Protein AF-A0A6N3BY67-F1 (afdb_monomer_lite)

Radius of gyration: 17.02 Å; chains: 1; bounding box: 38×21×60 Å

Organism: NCBI:txid103892

pLDDT: mean 83.74, std 11.53, range [38.75, 94.94]

Secondary structure (DSSP, 8-state):
-EEEEEEE-SS-EEEEEEEE-TTS-EEEEEEEE-SPPPHHHHHHHHHHHHHHHHH-GGGGGGGGGEEEEEEEEEEETTEEEEEEEEEEEE-TTS-EEEEE---B--SS-HHHHHHHHHHHHHHHHHHHHHHHHHHHHTT--

Foldseek 3Di:
DAWFKWFDDQQKIKTWGWDQDPVRDIDIDIDIDRHGDDPQLVVLVVVVLVLCCVVPVVCVVQSVQKDWGMKGFDDDPRHTDWMKTKIWGADPVRDIDIDIDDIDDSPPCVVSVVSNRVSSVVVVVVVVVVVVVVVVVVVPD

Structure (mmCIF, N/CA/C/O backbone):
data_AF-A0A6N3BY67-F1
#
_entry.id   AF-A0A6N3BY67-F1
#
loop_
_atom_site.group_PDB
_atom_site.id
_atom_site.type_symbol
_atom_site.label_atom_id
_atom_site.label_alt_id
_atom_site.label_comp_id
_atom_site.label_asym_id
_atom_site.label_entity_id
_atom_site.label_seq_id
_atom_site.pdbx_PDB_ins_code
_atom_site.Cartn_x
_atom_site.Cartn_y
_atom_site.Cartn_z
_atom_site.occupancy
_atom_site.B_iso_or_equiv
_atom_site.auth_seq_id
_atom_site.auth_comp_id
_atom_site.auth_asym_id
_atom_site.auth_atom_id
_atom_site.pdbx_PDB_model_num
ATOM 1 N N . MET A 1 1 ? -10.696 -0.327 14.146 1.00 85.31 1 MET A N 1
ATOM 2 C CA . MET A 1 1 ? -9.513 0.419 13.656 1.00 85.31 1 MET A CA 1
ATOM 3 C C . MET A 1 1 ? -9.532 0.365 12.144 1.00 85.31 1 MET A C 1
ATOM 5 O O . MET A 1 1 ? -9.711 -0.722 11.613 1.00 85.31 1 MET A O 1
ATOM 9 N N . LEU A 1 2 ? -9.390 1.508 11.477 1.00 90.06 2 LEU A N 1
ATOM 10 C CA . LEU A 1 2 ? -9.397 1.600 10.014 1.00 90.06 2 LEU A CA 1
ATOM 11 C C . LEU A 1 2 ? -8.044 2.116 9.532 1.00 90.06 2 LEU A C 1
ATOM 13 O O . LEU A 1 2 ? -7.657 3.227 9.891 1.00 90.06 2 LEU A O 1
ATOM 17 N N . ILE A 1 3 ? -7.330 1.343 8.717 1.00 92.56 3 ILE A N 1
ATOM 18 C CA . ILE A 1 3 ? -6.046 1.765 8.147 1.00 92.56 3 ILE A CA 1
ATOM 19 C C . ILE A 1 3 ? -6.310 2.758 7.015 1.00 92.56 3 ILE A C 1
ATOM 21 O O . ILE A 1 3 ? -6.895 2.416 6.003 1.00 92.56 3 ILE A O 1
ATOM 25 N N . LYS A 1 4 ? -5.883 4.010 7.158 1.00 93.25 4 LYS A N 1
ATOM 26 C CA . LYS A 1 4 ? -6.110 5.060 6.152 1.00 93.25 4 LYS A CA 1
ATOM 27 C C . LYS A 1 4 ? -5.015 5.103 5.097 1.00 93.25 4 LYS A C 1
ATOM 29 O O . LYS A 1 4 ? -5.295 5.372 3.932 1.00 93.25 4 LYS A O 1
ATOM 34 N N . SER A 1 5 ? -3.773 4.841 5.485 1.00 94.25 5 SER A N 1
ATOM 35 C CA . SER A 1 5 ? -2.677 4.705 4.533 1.00 94.25 5 SER A CA 1
ATOM 36 C C . SER A 1 5 ? -1.572 3.821 5.083 1.00 94.25 5 SER A C 1
ATOM 38 O O . SER A 1 5 ? -1.388 3.696 6.296 1.00 94.25 5 SER A O 1
ATOM 40 N N . LEU A 1 6 ? -0.836 3.211 4.166 1.00 94.12 6 LEU A N 1
ATOM 41 C CA . LEU A 1 6 ? 0.352 2.426 4.446 1.00 94.12 6 LEU A CA 1
ATOM 42 C C . LEU A 1 6 ? 1.435 2.856 3.463 1.00 94.12 6 LEU A C 1
ATOM 44 O O . LEU A 1 6 ? 1.211 2.896 2.255 1.00 94.12 6 LEU A O 1
ATOM 48 N N . GLN A 1 7 ? 2.606 3.180 3.989 1.00 93.69 7 GLN A N 1
ATOM 49 C CA . GLN A 1 7 ? 3.792 3.503 3.218 1.00 93.69 7 GLN A CA 1
ATOM 50 C C . GLN A 1 7 ? 4.940 2.593 3.649 1.00 93.69 7 GLN A C 1
ATOM 52 O O . GLN A 1 7 ? 5.219 2.445 4.840 1.00 93.69 7 GLN A O 1
ATOM 57 N N . LEU A 1 8 ? 5.598 2.003 2.659 1.00 90.12 8 LEU A N 1
ATOM 58 C CA . LEU A 1 8 ? 6.709 1.080 2.798 1.00 90.12 8 LEU A CA 1
ATOM 59 C C . LEU A 1 8 ? 7.890 1.574 1.981 1.00 90.12 8 LEU A C 1
ATOM 61 O O . LEU A 1 8 ? 7.783 1.900 0.803 1.00 90.12 8 LEU A O 1
ATOM 65 N N . THR A 1 9 ? 9.039 1.599 2.630 1.00 85.31 9 THR A N 1
ATOM 66 C CA . THR A 1 9 ? 10.340 1.804 1.993 1.00 85.31 9 THR A CA 1
ATOM 67 C C . THR A 1 9 ? 11.223 0.603 2.318 1.00 85.31 9 THR A C 1
ATOM 69 O O . THR A 1 9 ? 10.792 -0.292 3.049 1.00 85.31 9 THR A O 1
ATOM 72 N N . ALA A 1 10 ? 12.454 0.576 1.806 1.00 80.50 10 ALA A N 1
ATOM 73 C CA . ALA A 1 10 ? 13.402 -0.491 2.124 1.00 80.50 10 ALA A CA 1
ATOM 74 C C . ALA A 1 10 ? 13.570 -0.697 3.645 1.00 80.50 10 ALA A C 1
ATOM 76 O O . ALA A 1 10 ? 13.578 -1.842 4.110 1.00 80.50 10 ALA A O 1
ATOM 77 N N . ASP A 1 11 ? 13.576 0.408 4.402 1.00 85.62 11 ASP A N 1
ATOM 78 C CA . ASP A 1 11 ? 14.043 0.440 5.794 1.00 85.62 11 ASP A CA 1
ATOM 79 C C . ASP A 1 11 ? 13.013 1.011 6.774 1.00 85.62 11 ASP A C 1
ATOM 81 O O . ASP A 1 11 ? 13.295 1.180 7.956 1.00 85.62 11 ASP A O 1
ATOM 85 N N . SER A 1 12 ? 11.821 1.379 6.302 1.00 87.12 12 SER A N 1
ATOM 86 C CA . SER A 1 12 ? 10.809 1.963 7.181 1.00 87.12 12 SER A CA 1
ATOM 87 C C . SER A 1 12 ? 9.384 1.667 6.757 1.00 87.12 12 SER A C 1
ATOM 89 O O . SER A 1 12 ? 9.073 1.481 5.574 1.00 87.12 12 SER A O 1
ATOM 91 N N . VAL A 1 13 ? 8.524 1.677 7.771 1.00 90.50 13 VAL A N 1
ATOM 92 C CA . VAL A 1 13 ? 7.076 1.517 7.686 1.00 90.50 13 VAL A CA 1
ATOM 93 C C . VAL A 1 13 ? 6.417 2.759 8.264 1.00 90.50 13 VAL A C 1
ATOM 95 O O . VAL A 1 13 ? 6.761 3.202 9.360 1.00 90.50 13 VAL A O 1
ATOM 98 N N . SER A 1 14 ? 5.416 3.287 7.571 1.00 92.81 14 SER A N 1
ATOM 99 C CA . SER A 1 14 ? 4.512 4.300 8.111 1.00 92.81 14 SER A CA 1
ATOM 100 C C . SER A 1 14 ? 3.072 3.868 7.873 1.00 92.81 14 SER A C 1
ATOM 102 O O . SER A 1 14 ? 2.656 3.724 6.728 1.00 92.81 14 SER A O 1
ATOM 104 N N . ILE A 1 15 ? 2.305 3.680 8.945 1.00 93.06 15 ILE A N 1
ATOM 105 C CA . ILE A 1 15 ? 0.893 3.282 8.890 1.00 93.06 15 ILE A CA 1
ATOM 106 C C . ILE A 1 15 ? 0.055 4.368 9.553 1.00 93.06 15 ILE A C 1
ATOM 108 O O . ILE A 1 15 ? 0.188 4.602 10.756 1.00 93.06 15 ILE A O 1
ATOM 112 N N . SER A 1 16 ? -0.820 5.017 8.792 1.00 93.81 16 SER A N 1
ATOM 113 C CA . SER A 1 16 ? -1.822 5.934 9.339 1.00 93.81 16 SER A CA 1
ATOM 114 C C . SER A 1 16 ? -3.144 5.204 9.510 1.00 93.81 16 SER A C 1
ATOM 116 O O . SER A 1 16 ? -3.593 4.506 8.601 1.00 93.81 16 SER A O 1
ATOM 118 N N . TYR A 1 17 ? -3.790 5.372 10.658 1.00 92.31 17 TYR A N 1
ATOM 119 C CA . TYR A 1 17 ? -5.027 4.677 10.990 1.00 92.31 17 TYR A CA 1
ATOM 120 C C . TYR A 1 17 ? -5.955 5.539 11.844 1.00 92.31 17 TYR A C 1
ATOM 122 O O . TYR A 1 17 ? -5.515 6.423 12.575 1.00 92.31 17 TYR A O 1
ATOM 130 N N . ALA A 1 18 ? -7.251 5.260 11.745 1.00 90.38 18 ALA A N 1
ATOM 131 C CA . ALA A 1 18 ? -8.276 5.807 12.614 1.00 90.38 18 ALA A CA 1
ATOM 132 C C . ALA A 1 18 ? -8.638 4.787 13.701 1.00 90.38 18 ALA A C 1
ATOM 134 O O . ALA A 1 18 ? -8.850 3.598 13.415 1.00 90.38 18 ALA A O 1
ATOM 135 N N . TYR A 1 19 ? -8.709 5.248 14.943 1.00 85.38 19 TYR A N 1
ATOM 136 C CA . TYR A 1 19 ? -9.057 4.445 16.108 1.00 85.38 19 TYR A CA 1
ATOM 137 C C . TYR A 1 19 ? -10.182 5.130 16.878 1.00 85.38 19 TYR A C 1
ATOM 139 O O . TYR A 1 19 ? -10.052 6.285 17.262 1.00 85.38 19 TYR A O 1
ATOM 147 N N . GLU A 1 20 ? -11.280 4.410 17.086 1.00 83.06 20 GLU A N 1
ATOM 148 C CA . GLU A 1 20 ? -12.383 4.881 17.915 1.00 83.06 20 GLU A CA 1
ATOM 149 C C . GLU A 1 20 ? -12.108 4.524 19.376 1.00 83.06 20 GLU A C 1
ATOM 151 O O . GLU A 1 20 ? -11.803 3.375 19.713 1.00 83.06 20 GLU A O 1
ATOM 156 N N . GLN A 1 21 ? -12.165 5.534 20.231 1.00 76.81 21 GLN A N 1
ATOM 157 C CA . GLN A 1 21 ? -12.045 5.407 21.671 1.00 76.81 21 GLN A CA 1
ATOM 158 C C . GLN A 1 21 ? -13.380 4.969 22.293 1.00 76.81 21 GLN A C 1
ATOM 160 O O . GLN A 1 21 ? -14.452 5.127 21.715 1.00 76.81 21 GLN A O 1
ATOM 165 N N . SER A 1 22 ? -13.332 4.473 23.531 1.00 78.88 22 SER A N 1
ATOM 166 C CA . SER A 1 22 ? -14.515 4.025 24.286 1.00 78.88 22 SER A CA 1
ATOM 167 C C . SER A 1 22 ? -15.550 5.122 24.572 1.00 78.88 22 SER A C 1
ATOM 169 O O . SER A 1 22 ? -16.671 4.820 24.967 1.00 78.88 22 SER A O 1
ATOM 171 N N . ASN A 1 23 ? -15.183 6.388 24.384 1.00 81.31 23 ASN A N 1
ATOM 172 C CA . ASN A 1 23 ? -16.033 7.568 24.542 1.00 81.31 23 ASN A CA 1
ATOM 173 C C . ASN A 1 23 ? -16.674 8.037 23.213 1.00 81.31 23 ASN A C 1
ATOM 175 O O . ASN A 1 23 ? -17.297 9.096 23.198 1.00 81.31 23 ASN A O 1
ATOM 179 N N . GLY A 1 24 ? -16.500 7.294 22.112 1.00 76.31 24 GLY A N 1
ATOM 180 C CA . GLY A 1 24 ? -17.033 7.632 20.785 1.00 76.31 24 GLY A CA 1
ATOM 181 C C . GLY A 1 24 ? -16.212 8.661 19.997 1.00 76.31 24 GLY A C 1
ATOM 182 O O . GLY A 1 24 ? -16.606 9.043 18.897 1.00 76.31 24 GLY A O 1
ATOM 183 N N . PHE A 1 25 ? -15.069 9.125 20.518 1.00 83.06 25 PHE A N 1
ATOM 184 C CA . PHE A 1 25 ? -14.150 9.974 19.755 1.00 83.06 25 PHE A CA 1
ATOM 185 C C . PHE A 1 25 ? -13.278 9.137 18.816 1.00 83.06 25 PHE A C 1
ATOM 187 O O . PHE A 1 25 ? -12.790 8.069 19.184 1.00 83.06 25 PHE A O 1
ATOM 194 N N . VAL A 1 26 ? -13.041 9.647 17.606 1.00 83.62 26 VAL A N 1
ATOM 195 C CA . VAL A 1 26 ? -12.177 9.000 16.611 1.00 83.62 26 VAL A CA 1
ATOM 196 C C . VAL A 1 26 ? -10.858 9.754 16.502 1.00 83.62 26 VAL A C 1
ATOM 198 O O . VAL A 1 26 ? -10.813 10.868 15.980 1.00 83.62 26 VAL A O 1
ATOM 201 N N . ASP A 1 27 ? -9.774 9.114 16.928 1.00 86.00 27 ASP A N 1
ATOM 202 C CA . ASP A 1 27 ? -8.420 9.627 16.749 1.00 86.00 27 ASP A CA 1
ATOM 203 C C . ASP A 1 27 ? -7.853 9.209 15.397 1.00 86.00 27 ASP A C 1
ATOM 205 O O . ASP A 1 27 ? -8.025 8.070 14.951 1.00 86.00 27 ASP A O 1
ATOM 209 N N . GLN A 1 28 ? -7.095 10.111 14.775 1.00 89.56 28 GLN A N 1
ATOM 210 C CA . GLN A 1 28 ? -6.232 9.787 13.643 1.00 89.56 28 GLN A CA 1
ATOM 211 C C . GLN A 1 28 ? -4.784 9.724 14.112 1.00 89.56 28 GLN A C 1
ATOM 213 O O . GLN A 1 28 ? -4.207 10.720 14.544 1.00 89.56 28 GLN A O 1
ATOM 218 N N . LEU A 1 29 ? -4.189 8.542 14.008 1.00 88.69 29 LEU A N 1
ATOM 219 C CA . LEU A 1 29 ? -2.842 8.260 14.481 1.00 88.69 29 LEU A CA 1
ATOM 220 C C . LEU A 1 29 ? -1.960 7.822 13.316 1.00 88.69 29 LEU A C 1
ATOM 222 O O . LEU A 1 29 ? -2.431 7.297 12.307 1.00 88.69 29 LEU A O 1
ATOM 226 N N . THR A 1 30 ? -0.655 8.032 13.456 1.00 90.06 30 THR A N 1
ATOM 227 C CA . THR A 1 30 ? 0.340 7.514 12.514 1.00 90.06 30 THR A CA 1
ATOM 228 C C . THR A 1 30 ? 1.443 6.814 13.285 1.00 90.06 30 THR A C 1
ATOM 230 O O . THR A 1 30 ? 2.126 7.432 14.097 1.00 90.06 30 THR A O 1
ATOM 233 N N . LEU A 1 31 ? 1.625 5.526 13.011 1.00 88.00 31 LEU A N 1
ATOM 234 C CA . LEU A 1 31 ? 2.736 4.739 13.518 1.00 88.00 31 LEU A CA 1
ATOM 235 C C . LEU A 1 31 ? 3.862 4.769 12.490 1.00 88.00 31 LEU A C 1
ATOM 237 O O . LEU A 1 31 ? 3.665 4.359 11.348 1.00 88.00 31 LEU A O 1
ATOM 241 N N . LYS A 1 32 ? 5.039 5.242 12.900 1.00 87.94 32 LYS A N 1
ATOM 242 C CA . LYS A 1 32 ? 6.259 5.204 12.091 1.00 87.94 32 LYS A CA 1
ATOM 243 C C . LYS A 1 32 ? 7.263 4.282 12.758 1.00 87.94 32 LYS A C 1
ATOM 245 O O . LYS A 1 32 ? 7.537 4.437 13.943 1.00 87.94 32 LYS A O 1
ATOM 250 N N . SER A 1 33 ? 7.817 3.360 11.990 1.00 84.12 33 SER A N 1
ATOM 251 C CA . SER A 1 33 ? 8.887 2.473 12.426 1.00 84.12 33 SER A CA 1
ATOM 252 C C . SER A 1 33 ? 10.067 2.585 11.472 1.00 84.12 33 SER A C 1
ATOM 254 O O . SER A 1 33 ? 9.877 2.585 10.255 1.00 84.12 33 SER A O 1
ATOM 256 N N . LYS A 1 34 ? 11.276 2.679 12.035 1.00 80.81 34 LYS A N 1
ATOM 257 C CA . LYS A 1 34 ? 12.547 2.546 11.302 1.00 80.81 34 LYS A CA 1
ATOM 258 C C . LYS A 1 34 ? 13.049 1.097 11.278 1.00 80.81 34 LYS A C 1
ATOM 260 O O . LYS A 1 34 ? 14.165 0.845 10.840 1.00 80.81 34 LYS A O 1
ATOM 265 N N . ASP A 1 35 ? 12.249 0.166 11.792 1.00 77.56 35 ASP A N 1
ATOM 266 C CA . ASP A 1 35 ? 12.542 -1.254 11.680 1.00 77.56 35 ASP A CA 1
ATOM 267 C C . ASP A 1 35 ? 12.189 -1.744 10.278 1.00 77.56 35 ASP A C 1
ATOM 269 O O . ASP A 1 35 ? 11.228 -1.274 9.654 1.00 77.56 35 ASP A O 1
ATOM 273 N N . LEU A 1 36 ? 12.918 -2.764 9.828 1.00 76.31 36 LEU A N 1
ATOM 274 C CA . LEU A 1 36 ? 12.588 -3.481 8.606 1.00 76.31 36 LEU A CA 1
ATOM 275 C C . LEU A 1 36 ? 11.134 -3.995 8.689 1.00 76.31 36 LEU A C 1
ATOM 277 O O . LEU A 1 36 ? 10.779 -4.668 9.662 1.00 76.31 36 LEU A O 1
ATOM 281 N N . PRO A 1 37 ? 10.284 -3.713 7.682 1.00 77.25 37 PRO A N 1
ATOM 282 C CA . PRO A 1 37 ? 8.950 -4.299 7.616 1.00 77.25 37 PRO A CA 1
ATOM 283 C C . PRO A 1 37 ? 9.012 -5.824 7.649 1.00 77.25 37 PRO A C 1
ATOM 285 O O . PRO A 1 37 ? 9.902 -6.405 7.018 1.00 77.25 37 PRO A O 1
ATOM 288 N N . SER A 1 38 ? 8.053 -6.450 8.341 1.00 81.88 38 SER A N 1
ATOM 289 C CA . SER A 1 38 ? 7.945 -7.910 8.405 1.00 81.88 38 SER A CA 1
ATOM 290 C C . SER A 1 38 ? 7.776 -8.506 7.007 1.00 81.88 38 SER A C 1
ATOM 292 O O . SER A 1 38 ? 7.263 -7.847 6.096 1.00 81.88 38 SER A O 1
ATOM 294 N N . ALA A 1 39 ? 8.225 -9.749 6.824 1.00 84.81 39 ALA A N 1
ATOM 295 C CA . ALA A 1 39 ? 8.142 -10.422 5.532 1.00 84.81 39 ALA A CA 1
ATOM 296 C C . ALA A 1 39 ? 6.684 -10.529 5.057 1.00 84.81 39 ALA A C 1
ATOM 298 O O . ALA A 1 39 ? 6.399 -10.302 3.885 1.00 84.81 39 ALA A O 1
ATOM 299 N N . GLU A 1 40 ? 5.755 -10.770 5.979 1.00 86.00 40 GLU A N 1
ATOM 300 C CA . GLU A 1 40 ? 4.316 -10.847 5.732 1.00 86.00 40 GLU A CA 1
ATOM 301 C C . GLU A 1 40 ? 3.773 -9.519 5.196 1.00 86.00 40 GLU A C 1
ATOM 303 O O . GLU A 1 40 ? 3.111 -9.499 4.158 1.00 86.00 40 GLU A O 1
ATOM 308 N N . LEU A 1 41 ? 4.128 -8.394 5.831 1.00 85.19 41 LEU A N 1
ATOM 309 C CA . LEU A 1 41 ? 3.692 -7.067 5.397 1.00 85.19 41 LEU A CA 1
ATOM 310 C C . LEU A 1 41 ? 4.296 -6.698 4.034 1.00 85.19 41 LEU A C 1
ATOM 312 O O . LEU A 1 41 ? 3.602 -6.140 3.185 1.00 85.19 41 LEU A O 1
ATOM 316 N N . ARG A 1 42 ? 5.569 -7.045 3.789 1.00 85.50 42 ARG A N 1
ATOM 317 C CA . ARG A 1 42 ? 6.222 -6.851 2.481 1.00 85.50 42 ARG A CA 1
ATOM 318 C C . ARG A 1 42 ? 5.548 -7.671 1.387 1.00 85.50 42 ARG A C 1
ATOM 320 O O . ARG A 1 42 ? 5.322 -7.148 0.297 1.00 85.50 42 ARG A O 1
ATOM 327 N N . ASN A 1 43 ? 5.219 -8.928 1.668 1.00 85.88 43 ASN A N 1
ATOM 328 C CA . ASN A 1 43 ? 4.584 -9.826 0.709 1.00 85.88 43 ASN A CA 1
ATOM 329 C C . ASN A 1 43 ? 3.156 -9.371 0.390 1.00 85.88 43 ASN A C 1
ATOM 331 O O . ASN A 1 43 ? 2.804 -9.247 -0.783 1.00 85.88 43 ASN A O 1
ATOM 335 N N . ALA A 1 44 ? 2.365 -9.033 1.415 1.00 85.62 44 ALA A N 1
ATOM 336 C CA . ALA A 1 44 ? 1.018 -8.497 1.234 1.00 85.62 44 ALA A CA 1
ATOM 337 C C . ALA A 1 44 ? 1.033 -7.192 0.426 1.00 85.62 44 ALA A C 1
ATOM 339 O O . ALA A 1 44 ? 0.179 -6.976 -0.432 1.00 85.62 44 ALA A O 1
ATOM 340 N N . PHE A 1 45 ? 2.035 -6.336 0.646 1.00 85.69 45 PHE A N 1
ATOM 341 C CA . PHE A 1 45 ? 2.173 -5.103 -0.119 1.00 85.69 45 PHE A CA 1
ATOM 342 C C . PHE A 1 45 ? 2.657 -5.346 -1.551 1.00 85.69 45 PHE A C 1
ATOM 344 O O . PHE A 1 45 ? 2.193 -4.688 -2.476 1.00 85.69 45 PHE A O 1
ATOM 351 N N . SER A 1 46 ? 3.550 -6.314 -1.760 1.00 84.06 46 SER A N 1
ATOM 352 C CA . SER A 1 46 ? 4.041 -6.676 -3.095 1.00 84.06 46 SER A CA 1
ATOM 353 C C . SER A 1 46 ? 2.914 -7.196 -3.988 1.00 84.06 46 SER A C 1
ATOM 355 O O . SER A 1 46 ? 2.899 -6.889 -5.177 1.00 84.06 46 SER A O 1
ATOM 357 N N . ALA A 1 47 ? 1.909 -7.867 -3.416 1.00 86.25 47 ALA A N 1
ATOM 358 C CA . ALA A 1 47 ? 0.709 -8.283 -4.143 1.00 86.25 47 ALA A CA 1
ATOM 359 C C . ALA A 1 47 ? -0.092 -7.101 -4.735 1.00 86.25 47 ALA A C 1
ATOM 361 O O . ALA A 1 47 ? -0.819 -7.285 -5.712 1.00 86.25 47 ALA A O 1
ATOM 362 N N . LEU A 1 48 ? 0.063 -5.874 -4.212 1.00 86.00 48 LEU A N 1
ATOM 363 C CA . LEU A 1 48 ? -0.537 -4.674 -4.814 1.00 86.00 48 LEU A CA 1
ATOM 364 C C . LEU A 1 48 ? 0.048 -4.355 -6.190 1.00 86.00 48 LEU A C 1
ATOM 366 O O . LEU A 1 48 ? -0.644 -3.751 -7.008 1.00 86.00 48 LEU A O 1
ATOM 370 N N . LYS A 1 49 ? 1.299 -4.749 -6.455 1.00 88.44 49 LYS A N 1
ATOM 371 C CA . LYS A 1 49 ? 1.928 -4.560 -7.765 1.00 88.44 49 LYS A CA 1
ATOM 372 C C . LYS A 1 49 ? 1.158 -5.315 -8.838 1.00 88.44 49 LYS A C 1
ATOM 374 O O . LYS A 1 49 ? 0.848 -4.735 -9.872 1.00 88.44 49 LYS A O 1
ATOM 379 N N . ASP A 1 50 ? 0.759 -6.550 -8.554 1.00 86.88 50 ASP A N 1
ATOM 380 C CA . ASP A 1 50 ? -0.036 -7.345 -9.489 1.00 86.88 50 ASP A CA 1
ATOM 381 C C . ASP A 1 50 ? -1.403 -6.704 -9.745 1.00 86.88 50 ASP A C 1
ATOM 383 O O . ASP A 1 50 ? -1.846 -6.633 -10.886 1.00 86.88 50 ASP A O 1
ATOM 387 N N . ILE A 1 51 ? -2.068 -6.206 -8.695 1.00 86.50 51 ILE A N 1
ATOM 388 C CA . ILE A 1 51 ? -3.361 -5.508 -8.823 1.00 86.50 51 ILE A CA 1
ATOM 389 C C . ILE A 1 51 ? -3.210 -4.263 -9.694 1.00 86.50 51 ILE A C 1
ATOM 391 O O . ILE A 1 51 ? -4.021 -4.016 -10.584 1.00 86.50 51 ILE A O 1
ATOM 395 N N . PHE A 1 52 ? -2.163 -3.482 -9.437 1.00 89.00 52 PHE A N 1
ATOM 396 C CA . PHE A 1 52 ? -1.871 -2.277 -10.192 1.00 89.00 52 PHE A CA 1
ATOM 397 C C . PHE A 1 52 ? -1.640 -2.589 -11.672 1.00 89.00 52 PHE A C 1
ATOM 399 O O . PHE A 1 52 ? -2.235 -1.931 -12.514 1.00 89.00 52 PHE A O 1
ATOM 406 N N . LEU A 1 53 ? -0.845 -3.609 -11.997 1.00 89.69 53 LEU A N 1
ATOM 407 C CA . LEU A 1 53 ? -0.558 -3.981 -13.386 1.00 89.69 53 LEU A CA 1
ATOM 408 C C . LEU A 1 53 ? -1.777 -4.565 -14.118 1.00 89.69 53 LEU A C 1
ATOM 410 O O . LEU A 1 53 ? -1.931 -4.349 -15.318 1.00 89.69 53 LEU A O 1
ATOM 414 N N . ILE A 1 54 ? -2.675 -5.263 -13.412 1.00 87.19 54 ILE A N 1
ATOM 415 C CA . ILE A 1 54 ? -3.952 -5.724 -13.985 1.00 87.19 54 ILE A CA 1
ATOM 416 C C . ILE A 1 54 ? -4.828 -4.527 -14.375 1.00 87.19 54 ILE A C 1
ATOM 418 O O . ILE A 1 54 ? -5.406 -4.521 -15.465 1.00 87.19 54 ILE A O 1
ATOM 422 N N . GLN A 1 55 ? -4.905 -3.524 -13.495 1.00 87.19 55 GLN A N 1
ATOM 423 C CA . GLN A 1 55 ? -5.732 -2.336 -13.693 1.00 87.19 55 GLN A CA 1
ATOM 424 C C . GLN A 1 55 ? -5.144 -1.372 -14.733 1.00 87.19 55 GLN A C 1
ATOM 426 O O . GLN A 1 55 ? -5.870 -0.853 -15.577 1.00 87.19 55 GLN A O 1
ATOM 431 N N . PHE A 1 56 ? -3.838 -1.125 -14.658 1.00 89.12 56 PHE A N 1
ATOM 432 C CA . PHE A 1 56 ? -3.100 -0.159 -15.468 1.00 89.12 56 PHE A CA 1
ATOM 433 C C . PHE A 1 56 ? -2.120 -0.905 -16.369 1.00 89.12 56 PHE A C 1
ATOM 435 O O . PHE A 1 56 ? -0.906 -0.927 -16.142 1.00 89.12 56 PHE A O 1
ATOM 442 N N . ARG A 1 57 ? -2.672 -1.568 -17.390 1.00 88.25 57 ARG A N 1
ATOM 443 C CA . ARG A 1 57 ? -1.913 -2.443 -18.295 1.00 88.25 57 ARG A CA 1
ATOM 444 C C . ARG A 1 57 ? -0.802 -1.715 -19.046 1.00 88.25 57 ARG A C 1
ATOM 446 O O . ARG A 1 57 ? 0.165 -2.348 -19.453 1.00 88.25 57 ARG A O 1
ATOM 453 N N . GLU A 1 58 ? -0.901 -0.399 -19.199 1.00 87.75 58 GLU A N 1
ATOM 454 C CA . GLU A 1 58 ? 0.144 0.442 -19.784 1.00 87.75 58 GLU A CA 1
ATOM 455 C C . GLU A 1 58 ? 1.464 0.421 -18.990 1.00 87.75 58 GLU A C 1
ATOM 457 O O . GLU A 1 58 ? 2.513 0.752 -19.537 1.00 87.75 58 GLU A O 1
ATOM 462 N N . PHE A 1 59 ? 1.440 -0.005 -17.722 1.00 89.31 59 PHE A N 1
ATOM 463 C CA . PHE A 1 59 ? 2.640 -0.170 -16.900 1.00 89.31 59 PHE A CA 1
ATOM 464 C C . PHE A 1 59 ? 3.251 -1.576 -16.973 1.00 89.31 59 PHE A C 1
ATOM 466 O O . PHE A 1 59 ? 4.325 -1.779 -16.403 1.00 89.31 59 PHE A O 1
ATOM 473 N N . CYS A 1 60 ? 2.621 -2.538 -17.658 1.00 88.69 60 CYS A N 1
ATOM 474 C CA . CYS A 1 60 ? 3.128 -3.913 -17.760 1.00 88.69 60 CYS A CA 1
ATOM 475 C C . CYS A 1 60 ? 4.539 -3.973 -18.355 1.00 88.69 60 CYS A C 1
ATOM 477 O O . CYS A 1 60 ? 5.386 -4.675 -17.812 1.00 88.69 60 CYS A O 1
ATOM 479 N N . ASP A 1 61 ? 4.821 -3.174 -19.384 1.00 89.00 61 ASP A N 1
ATOM 480 C CA . ASP A 1 61 ? 6.144 -3.124 -20.028 1.00 89.00 61 ASP A CA 1
ATOM 481 C C . ASP A 1 61 ? 7.234 -2.533 -19.115 1.00 89.00 61 ASP A C 1
ATOM 483 O O . ASP A 1 61 ? 8.428 -2.682 -19.367 1.00 89.00 61 ASP A O 1
ATOM 487 N N . PHE A 1 62 ? 6.832 -1.870 -18.028 1.00 88.88 62 PHE A N 1
ATOM 488 C CA . PHE A 1 62 ? 7.722 -1.257 -17.047 1.00 88.88 62 PHE A CA 1
ATOM 489 C C . PHE A 1 62 ? 7.710 -1.997 -15.704 1.00 88.88 62 PHE A C 1
ATOM 491 O O . PHE A 1 62 ? 8.187 -1.446 -14.708 1.00 88.88 62 PHE A O 1
ATOM 498 N N . SER A 1 63 ? 7.177 -3.225 -15.648 1.00 88.56 63 SER A N 1
ATOM 499 C CA . SER A 1 63 ? 6.993 -3.970 -14.399 1.00 88.56 63 SER A CA 1
ATOM 500 C C . SER A 1 63 ? 8.278 -4.081 -13.586 1.00 88.56 63 SER A C 1
ATOM 502 O O . SER A 1 63 ? 8.242 -3.887 -12.375 1.00 88.56 63 SER A O 1
ATOM 504 N N . ASP A 1 64 ? 9.420 -4.336 -14.215 1.00 88.88 64 ASP A N 1
ATOM 505 C CA . ASP A 1 64 ? 10.691 -4.549 -13.504 1.00 88.88 64 ASP A CA 1
ATOM 506 C C . ASP A 1 64 ? 11.234 -3.260 -12.880 1.00 88.88 64 ASP A C 1
ATOM 508 O O . ASP A 1 64 ? 11.851 -3.277 -11.816 1.00 88.88 64 ASP A O 1
ATOM 512 N N . ASN A 1 65 ? 10.895 -2.125 -13.486 1.00 91.06 65 ASN A N 1
ATOM 513 C CA . ASN A 1 65 ? 11.291 -0.788 -13.056 1.00 91.06 65 ASN A CA 1
ATOM 514 C C . ASN A 1 65 ? 10.293 -0.158 -12.073 1.00 91.06 65 ASN A C 1
ATOM 516 O O . ASN A 1 65 ? 10.529 0.938 -11.557 1.00 91.06 65 ASN A O 1
ATOM 520 N N . LEU A 1 66 ? 9.167 -0.834 -11.832 1.00 91.75 66 LEU A N 1
ATOM 521 C CA . LEU A 1 66 ? 8.061 -0.362 -11.016 1.00 91.75 66 LEU A CA 1
ATOM 522 C C . LEU A 1 66 ? 8.236 -0.724 -9.543 1.00 91.75 66 LEU A C 1
ATOM 524 O O . LEU A 1 66 ? 8.234 -1.900 -9.156 1.00 91.75 66 LEU A O 1
ATOM 528 N N . TRP A 1 67 ? 8.252 0.317 -8.715 1.00 90.69 67 TRP A N 1
ATOM 529 C CA . TRP A 1 67 ? 8.216 0.225 -7.263 1.00 90.69 67 TRP A CA 1
ATOM 530 C C . TRP A 1 67 ? 6.996 0.963 -6.712 1.00 90.69 67 TRP A C 1
ATOM 532 O O . TRP A 1 67 ? 6.886 2.182 -6.831 1.00 90.69 67 TRP A O 1
ATOM 542 N N . LEU A 1 68 ? 6.074 0.233 -6.088 1.00 92.81 68 LEU A N 1
ATOM 543 C CA . LEU A 1 68 ? 5.002 0.831 -5.296 1.00 92.81 68 LEU A CA 1
ATOM 544 C C . LEU A 1 68 ? 5.507 1.012 -3.870 1.00 92.81 68 LEU A C 1
ATOM 546 O O . LEU A 1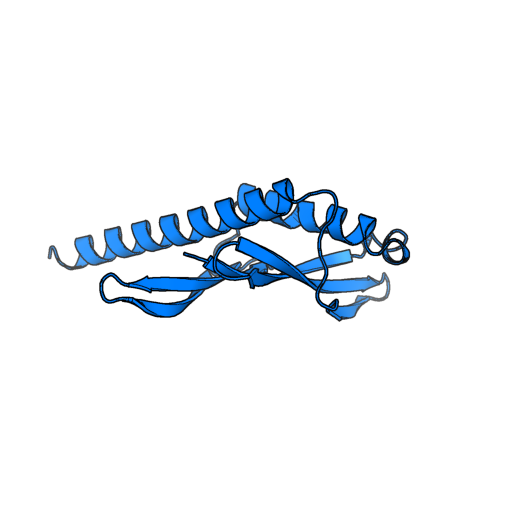 68 ? 6.129 0.109 -3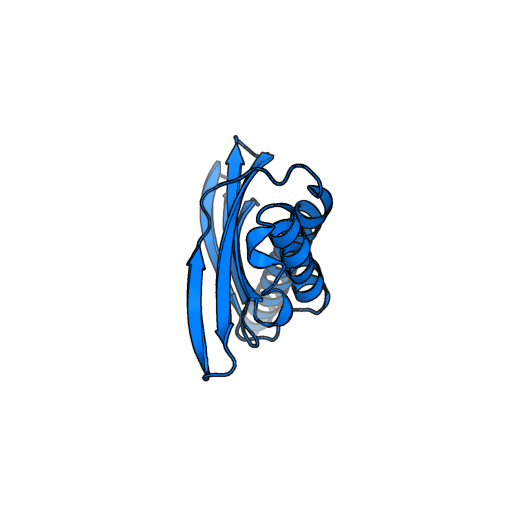.319 1.00 92.81 68 LEU A O 1
ATOM 550 N N . PHE A 1 69 ? 5.220 2.159 -3.261 1.00 91.38 69 PHE A N 1
ATOM 551 C CA . PHE A 1 69 ? 5.688 2.445 -1.902 1.00 91.38 69 PHE A CA 1
ATOM 552 C C . PHE A 1 69 ? 4.617 3.025 -0.996 1.00 91.38 69 PHE A C 1
ATOM 554 O O . PHE A 1 69 ? 4.830 3.094 0.210 1.00 91.38 69 PHE A O 1
ATOM 561 N N . LYS A 1 70 ? 3.468 3.455 -1.520 1.00 94.31 70 LYS A N 1
ATOM 562 C CA . LYS A 1 70 ? 2.371 3.939 -0.683 1.00 94.31 70 LYS A CA 1
ATOM 563 C C . LYS A 1 70 ? 1.019 3.538 -1.246 1.00 94.31 70 LYS A C 1
ATOM 565 O O . LYS A 1 70 ? 0.798 3.576 -2.451 1.00 94.31 70 LYS A O 1
ATOM 570 N N . VAL A 1 71 ? 0.10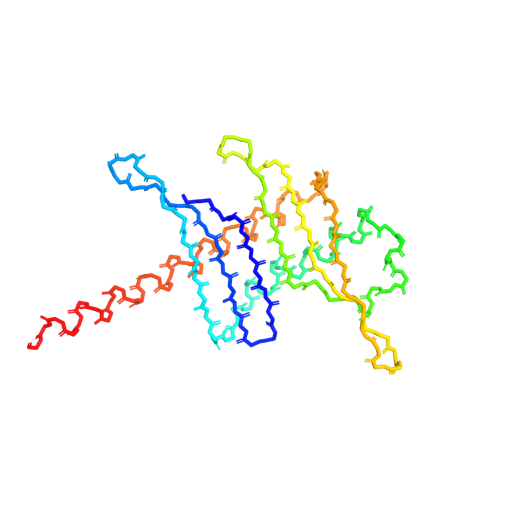9 3.208 -0.342 1.00 94.50 71 VAL A N 1
ATOM 571 C CA . VAL A 1 71 ? -1.308 2.980 -0.607 1.00 94.50 71 VAL A CA 1
ATOM 572 C C . VAL A 1 71 ? -2.139 3.826 0.347 1.00 94.50 71 VAL A C 1
ATOM 574 O O . VAL A 1 71 ? -1.807 3.981 1.524 1.00 94.50 71 VAL A O 1
ATOM 577 N N . ASN A 1 72 ? -3.220 4.388 -0.170 1.00 94.81 72 ASN A N 1
ATOM 578 C CA . ASN A 1 72 ? -4.243 5.076 0.597 1.00 94.81 72 ASN A CA 1
ATOM 579 C C . ASN A 1 72 ? -5.553 4.315 0.434 1.00 94.81 72 ASN A C 1
ATOM 581 O O . ASN A 1 72 ? -5.873 3.874 -0.670 1.00 94.81 72 ASN A O 1
ATOM 585 N N . PHE A 1 73 ? -6.315 4.215 1.516 1.00 93.12 73 PHE A N 1
ATOM 586 C CA . PHE A 1 73 ? -7.596 3.528 1.550 1.00 93.12 73 PHE A CA 1
ATOM 587 C C . PHE A 1 73 ? -8.705 4.524 1.858 1.00 93.12 73 PHE A C 1
ATOM 589 O O . PHE A 1 73 ? -8.645 5.295 2.825 1.00 93.12 73 PHE A O 1
ATOM 596 N N . LYS A 1 74 ? -9.737 4.491 1.027 1.00 92.00 74 LYS A N 1
ATOM 597 C CA . LYS A 1 74 ? -10.987 5.202 1.224 1.00 92.00 74 LYS A CA 1
ATOM 598 C C . LYS A 1 74 ? -12.047 4.197 1.652 1.00 92.00 74 LYS A C 1
ATOM 600 O O . LYS A 1 74 ? -12.077 3.071 1.167 1.00 92.00 74 LYS A O 1
ATOM 605 N N . TYR A 1 75 ? -12.897 4.638 2.565 1.00 88.62 75 TYR A N 1
ATOM 606 C CA . TYR A 1 75 ? -13.952 3.833 3.158 1.00 88.62 75 TYR A CA 1
ATOM 607 C C . TYR A 1 75 ? -15.298 4.499 2.900 1.00 88.62 75 TYR A C 1
ATOM 609 O O . TYR A 1 75 ? -15.380 5.733 2.948 1.00 88.62 75 TYR A O 1
ATOM 617 N N . SER A 1 76 ? -16.318 3.682 2.663 1.00 86.44 76 SER A N 1
ATOM 618 C CA . SER A 1 76 ? -17.720 4.071 2.760 1.00 86.44 76 SER A CA 1
ATOM 619 C C . SER A 1 76 ? -18.221 3.528 4.091 1.00 86.44 76 SER A C 1
ATOM 621 O O . SER A 1 76 ? -18.227 2.320 4.303 1.00 86.44 76 SER A O 1
ATOM 623 N N . GLU A 1 77 ? -18.540 4.423 5.025 1.00 82.25 77 GLU A N 1
ATOM 624 C CA . GLU A 1 77 ? -18.789 4.071 6.428 1.00 82.25 77 GLU A CA 1
ATOM 625 C C . GLU A 1 77 ? -17.601 3.310 7.054 1.00 82.25 77 GLU A C 1
ATOM 627 O O . GLU A 1 77 ? -16.562 3.916 7.346 1.00 82.25 77 GLU A O 1
ATOM 632 N N . LEU A 1 78 ? -17.738 1.995 7.243 1.00 79.44 78 LEU A N 1
ATOM 633 C CA . LEU A 1 78 ? -16.728 1.108 7.828 1.00 79.44 78 LEU A CA 1
ATOM 634 C C . LEU A 1 78 ? -16.176 0.083 6.830 1.00 79.44 78 LEU A C 1
ATOM 636 O O . LEU A 1 78 ? -15.240 -0.645 7.166 1.00 79.44 78 LEU A O 1
ATOM 640 N N . GLU A 1 79 ? -16.701 0.053 5.608 1.00 82.88 79 GLU A N 1
ATOM 641 C CA . GLU A 1 79 ? -16.290 -0.884 4.568 1.00 82.88 79 GLU A CA 1
ATOM 642 C C . GLU A 1 79 ? -15.301 -0.226 3.607 1.00 82.88 79 GLU A C 1
ATOM 644 O O . GLU A 1 79 ? -15.352 0.980 3.333 1.00 82.88 79 GLU A O 1
ATOM 649 N N . PHE A 1 80 ? -14.339 -1.015 3.132 1.00 87.06 80 PHE A N 1
ATOM 650 C CA . PHE A 1 80 ? -13.394 -0.559 2.122 1.00 87.06 80 PHE A CA 1
ATOM 651 C C . PHE A 1 80 ? -14.147 -0.200 0.829 1.00 87.06 80 PHE A C 1
ATOM 653 O O . PHE A 1 80 ? -14.946 -0.988 0.341 1.00 87.06 80 PHE A O 1
ATOM 660 N N . ASP A 1 81 ? -13.877 0.988 0.280 1.00 88.81 81 ASP A N 1
ATOM 661 C CA . ASP A 1 81 ? -14.519 1.509 -0.936 1.00 88.81 81 ASP A CA 1
ATOM 662 C C . ASP A 1 81 ? -13.503 1.577 -2.081 1.00 88.81 81 ASP A C 1
ATOM 664 O O . ASP A 1 81 ? -13.587 0.833 -3.050 1.00 88.81 81 ASP A O 1
ATOM 668 N N . LYS A 1 82 ? -12.486 2.437 -1.964 1.00 91.19 82 LYS A N 1
ATOM 669 C CA . LYS A 1 82 ? -11.498 2.671 -3.032 1.00 91.19 82 LYS A CA 1
ATOM 670 C C . LYS A 1 82 ? -10.096 2.709 -2.483 1.00 91.19 82 LYS A C 1
ATOM 672 O O . LYS A 1 82 ? -9.880 3.057 -1.323 1.00 91.19 82 LYS A O 1
ATOM 677 N N . LEU A 1 83 ? -9.125 2.495 -3.357 1.00 92.38 83 LEU A N 1
ATOM 678 C CA . LEU A 1 83 ? -7.729 2.755 -3.041 1.00 92.38 83 LEU A CA 1
ATOM 679 C C . LEU A 1 83 ? -7.079 3.706 -4.040 1.00 92.38 83 LEU A C 1
ATOM 681 O O . LEU A 1 83 ? -7.589 3.944 -5.135 1.00 92.38 83 LEU A O 1
ATOM 685 N N . SER A 1 84 ? -5.963 4.285 -3.610 1.00 93.75 84 SER A N 1
ATOM 686 C CA . SER A 1 84 ? -5.048 5.049 -4.450 1.00 93.75 84 SER A CA 1
ATOM 687 C C . SER A 1 84 ? -3.617 4.643 -4.125 1.00 93.75 84 SER A C 1
ATOM 689 O O . SER A 1 84 ? -3.241 4.605 -2.950 1.00 93.75 84 SER A O 1
ATOM 691 N N . LEU A 1 85 ? -2.818 4.345 -5.149 1.00 93.56 85 LEU A N 1
ATOM 692 C CA . LEU A 1 85 ? -1.414 3.968 -5.012 1.00 93.56 85 LEU A CA 1
ATOM 693 C C . LEU A 1 85 ? -0.489 5.114 -5.413 1.00 93.56 85 LEU A C 1
ATOM 695 O O . LEU A 1 85 ? -0.790 5.949 -6.268 1.00 93.56 85 LEU A O 1
ATOM 699 N N . THR A 1 86 ? 0.679 5.124 -4.793 1.00 94.94 86 THR A N 1
ATOM 700 C CA . THR A 1 86 ? 1.799 5.970 -5.176 1.00 94.94 86 THR A CA 1
ATOM 701 C C . THR A 1 86 ? 3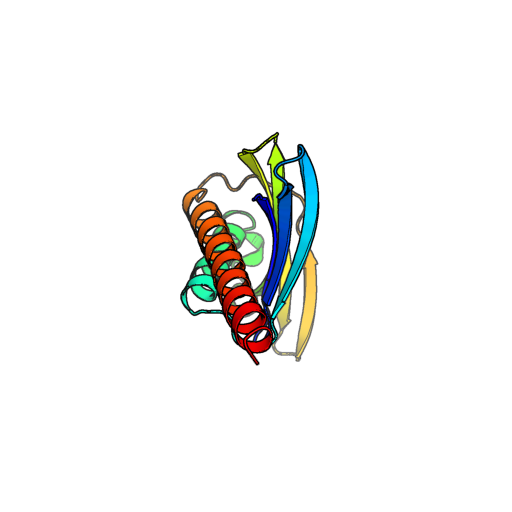.017 5.078 -5.357 1.00 94.94 86 THR A C 1
ATOM 703 O O . THR A 1 86 ? 3.320 4.217 -4.519 1.00 94.94 86 THR A O 1
ATOM 706 N N . GLY A 1 87 ? 3.705 5.292 -6.469 1.00 93.94 87 GLY A N 1
ATOM 707 C CA . GLY A 1 87 ? 4.868 4.519 -6.860 1.00 93.94 87 GLY A CA 1
ATOM 708 C C . GLY A 1 87 ? 5.875 5.352 -7.630 1.00 93.94 87 GLY A C 1
ATOM 709 O O . GLY A 1 87 ? 5.714 6.561 -7.813 1.00 93.94 87 GLY A O 1
ATOM 710 N N . SER A 1 88 ? 6.934 4.687 -8.061 1.00 93.56 88 SER A N 1
ATOM 711 C CA . SER A 1 88 ? 7.992 5.249 -8.883 1.00 93.56 88 SER A CA 1
ATOM 712 C C . SER A 1 88 ? 8.420 4.263 -9.961 1.00 93.56 88 SER A C 1
ATOM 714 O O . SER A 1 88 ? 8.480 3.058 -9.711 1.00 93.56 88 SER A O 1
ATOM 716 N N . LEU A 1 89 ? 8.755 4.795 -11.133 1.00 92.81 89 LEU A N 1
ATOM 717 C CA . LEU A 1 89 ? 9.460 4.092 -12.199 1.00 92.81 89 LEU A CA 1
ATOM 718 C C . LEU A 1 89 ? 10.920 4.533 -12.202 1.00 92.81 89 LEU A C 1
ATOM 720 O O . LEU A 1 89 ? 11.179 5.733 -12.304 1.00 92.81 89 LEU A O 1
ATOM 724 N N . THR A 1 90 ? 11.852 3.590 -12.108 1.00 92.38 90 THR A N 1
ATOM 725 C CA . THR A 1 90 ? 13.296 3.865 -12.163 1.00 92.38 90 THR A CA 1
ATOM 726 C C . THR A 1 90 ? 13.874 3.319 -13.460 1.00 92.38 90 THR A C 1
ATOM 728 O O . THR A 1 90 ? 13.801 2.125 -13.713 1.00 92.38 90 THR A O 1
ATOM 731 N N . PHE A 1 91 ? 14.450 4.184 -14.289 1.00 89.12 91 PHE A N 1
ATOM 732 C CA . PHE A 1 91 ? 15.027 3.802 -15.579 1.00 89.12 91 PHE A CA 1
ATOM 733 C C . PHE A 1 91 ? 16.516 3.467 -15.444 1.00 89.12 91 PHE A C 1
ATOM 735 O O . PHE A 1 91 ? 17.186 3.965 -14.541 1.00 89.12 91 PHE A O 1
ATOM 742 N N . GLU A 1 92 ? 17.069 2.727 -16.409 1.00 84.00 92 GLU A N 1
ATOM 743 C CA . GLU A 1 92 ? 18.501 2.370 -16.462 1.00 84.00 92 GLU A CA 1
ATOM 744 C C . GLU A 1 92 ? 19.438 3.588 -16.401 1.00 84.00 92 GLU A C 1
ATOM 746 O O . GLU A 1 92 ? 20.550 3.513 -15.889 1.00 84.00 92 GLU A O 1
ATOM 751 N N . THR A 1 93 ? 18.962 4.749 -16.860 1.00 86.38 93 THR A N 1
ATOM 752 C CA . THR A 1 93 ? 19.674 6.036 -16.765 1.00 86.38 93 THR A CA 1
ATOM 753 C C . THR A 1 93 ? 19.844 6.557 -15.329 1.00 86.38 93 THR A C 1
ATOM 755 O O . THR A 1 93 ? 20.435 7.618 -15.132 1.00 86.38 93 THR A O 1
ATOM 758 N N . GLY A 1 94 ? 19.281 5.872 -14.328 1.00 84.44 94 GLY A N 1
ATOM 759 C CA . GLY A 1 94 ? 19.243 6.290 -12.926 1.00 84.44 94 GLY A CA 1
ATOM 760 C C . GLY A 1 94 ? 18.176 7.345 -12.617 1.00 84.44 94 GLY A C 1
ATOM 761 O O . GLY A 1 94 ? 18.016 7.740 -11.464 1.00 84.44 94 GLY A O 1
ATOM 762 N N . ARG A 1 95 ? 17.427 7.814 -13.623 1.00 89.25 95 ARG A N 1
ATOM 763 C CA . ARG A 1 95 ? 16.299 8.732 -13.418 1.00 89.25 95 ARG A CA 1
ATOM 764 C C . ARG A 1 95 ? 15.105 7.977 -12.853 1.00 89.25 95 ARG A C 1
ATOM 766 O O . ARG A 1 95 ? 14.785 6.890 -13.329 1.00 89.25 95 ARG A O 1
ATOM 773 N N . SER A 1 96 ? 14.408 8.593 -11.904 1.00 90.12 96 SER A N 1
ATOM 774 C CA . SER A 1 96 ? 13.145 8.085 -11.380 1.00 90.12 96 SER A CA 1
ATOM 775 C C . SER A 1 96 ? 12.010 9.083 -11.584 1.00 90.12 96 SER A C 1
ATOM 777 O O . SER A 1 96 ? 12.196 10.298 -11.483 1.00 90.12 96 SER A O 1
ATOM 779 N N . ILE A 1 97 ? 10.825 8.565 -11.901 1.00 92.12 97 ILE A N 1
ATOM 780 C CA . ILE A 1 97 ? 9.590 9.345 -12.007 1.00 92.12 97 ILE A CA 1
ATOM 781 C C . ILE A 1 97 ? 8.604 8.792 -10.989 1.00 92.12 97 ILE A C 1
ATOM 783 O O . ILE A 1 97 ? 8.227 7.624 -11.058 1.00 92.12 97 ILE A O 1
ATOM 787 N N . SER A 1 98 ? 8.179 9.642 -10.059 1.00 93.19 98 SER A N 1
ATOM 788 C CA . SER A 1 98 ? 7.122 9.319 -9.102 1.00 93.19 98 SER A CA 1
ATOM 789 C C . SER A 1 98 ? 5.753 9.611 -9.699 1.00 93.19 98 SER A C 1
ATOM 791 O O . SER A 1 98 ? 5.561 10.631 -10.361 1.00 93.19 98 SER A O 1
ATOM 793 N N . PHE A 1 99 ? 4.783 8.753 -9.415 1.00 92.75 99 PHE A N 1
ATOM 794 C CA . PHE A 1 99 ? 3.405 8.920 -9.850 1.00 92.75 99 PHE A CA 1
ATOM 795 C C . PHE A 1 99 ? 2.440 8.587 -8.712 1.00 92.75 99 PHE A C 1
ATOM 797 O O . PHE A 1 99 ? 2.753 7.823 -7.796 1.00 92.75 99 PHE A O 1
ATOM 804 N N . SER A 1 100 ? 1.242 9.156 -8.792 1.00 93.81 100 SER A N 1
ATOM 805 C CA . SER A 1 100 ? 0.111 8.762 -7.964 1.00 93.81 100 SER A CA 1
ATOM 806 C C . SER A 1 100 ? -1.094 8.576 -8.859 1.00 93.81 100 SER A C 1
ATOM 808 O O . SER A 1 100 ? -1.438 9.436 -9.664 1.00 93.81 100 SER A O 1
ATOM 810 N N . THR A 1 101 ? -1.746 7.448 -8.692 1.00 93.12 101 THR A N 1
ATOM 811 C CA . THR A 1 101 ? -3.013 7.131 -9.348 1.00 93.12 101 THR A CA 1
ATOM 812 C C . THR A 1 101 ? -4.183 7.886 -8.716 1.00 93.12 101 THR A C 1
ATOM 814 O O . THR A 1 101 ? -4.147 8.208 -7.522 1.00 93.12 101 THR A O 1
ATOM 817 N N . SER A 1 102 ? -5.247 8.119 -9.490 1.00 92.62 102 SER A N 1
ATOM 818 C CA . SER A 1 102 ? -6.558 8.544 -8.969 1.00 92.62 102 SER A CA 1
ATOM 819 C C . SER A 1 102 ? -7.171 7.468 -8.059 1.00 92.62 102 SER A C 1
ATOM 821 O O . SER A 1 102 ? -6.533 6.465 -7.792 1.00 92.62 102 SER A O 1
ATOM 823 N N . TRP A 1 103 ? -8.380 7.652 -7.528 1.00 92.81 103 TRP A N 1
ATOM 824 C CA . TRP A 1 103 ? -9.046 6.608 -6.734 1.00 92.81 103 TRP A CA 1
ATOM 825 C C . TRP A 1 103 ? -9.745 5.591 -7.642 1.00 92.81 103 TRP A C 1
ATOM 827 O O . TRP A 1 103 ? -10.524 6.010 -8.499 1.00 92.81 103 TRP A O 1
ATOM 837 N N . TRP A 1 104 ? -9.544 4.289 -7.425 1.00 89.06 104 TRP A N 1
ATOM 838 C CA . TRP A 1 104 ? -10.260 3.231 -8.157 1.00 89.06 104 TRP A CA 1
ATOM 839 C C . TRP A 1 104 ? -10.686 2.074 -7.255 1.00 89.06 104 TRP A C 1
ATOM 841 O O . TRP A 1 104 ? -10.227 1.933 -6.117 1.00 89.06 104 TRP A O 1
ATOM 851 N N . TYR A 1 105 ? -11.593 1.272 -7.807 1.00 85.25 105 TYR A N 1
ATOM 852 C CA . TYR A 1 105 ? -12.089 0.028 -7.243 1.00 85.25 105 TYR A CA 1
ATOM 853 C C . TYR A 1 105 ? -11.250 -1.136 -7.781 1.00 85.25 105 TYR A C 1
ATOM 855 O O . TYR A 1 105 ? -11.167 -1.298 -8.998 1.00 85.25 105 TYR A O 1
ATOM 863 N N . PRO A 1 106 ? -10.585 -1.925 -6.926 1.00 75.69 106 PRO A N 1
ATOM 864 C CA . PRO A 1 106 ? -9.906 -3.135 -7.371 1.00 75.69 106 PRO A CA 1
ATOM 865 C C . PRO A 1 106 ? -10.942 -4.251 -7.602 1.00 75.69 106 PRO A C 1
ATOM 867 O O . PRO A 1 106 ? -11.319 -4.936 -6.656 1.00 75.69 106 PRO 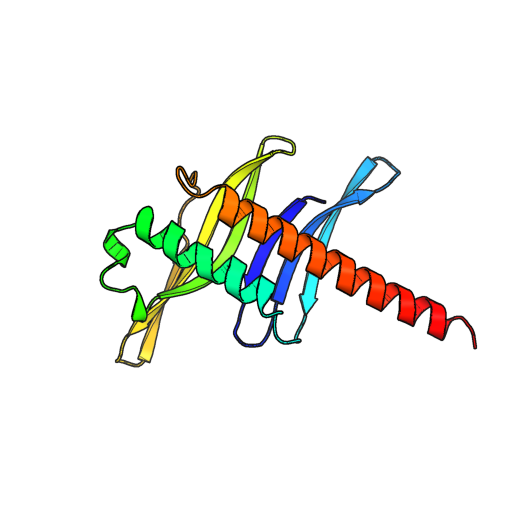A O 1
ATOM 870 N N . ASP A 1 107 ? -11.394 -4.435 -8.846 1.00 68.19 107 ASP A N 1
ATOM 871 C CA . ASP A 1 107 ? -12.493 -5.360 -9.192 1.00 68.19 107 ASP A CA 1
ATOM 872 C C . ASP A 1 107 ? -12.193 -6.856 -8.923 1.00 68.19 107 ASP A C 1
ATOM 874 O O . ASP A 1 107 ? -13.114 -7.615 -8.637 1.00 68.19 107 ASP A O 1
ATOM 878 N N . GLU A 1 108 ? -10.929 -7.315 -8.964 1.00 57.97 108 GLU A N 1
ATOM 879 C CA . GLU A 1 108 ? -10.619 -8.767 -8.998 1.00 57.97 108 GLU A CA 1
ATOM 880 C C . GLU A 1 108 ? -9.737 -9.317 -7.856 1.00 57.97 108 GLU A C 1
ATOM 882 O O . GLU A 1 108 ? -9.453 -10.514 -7.822 1.00 57.97 108 GLU A O 1
ATOM 887 N N . LYS A 1 109 ? -9.304 -8.505 -6.879 1.00 62.53 109 LYS A N 1
ATOM 888 C CA . LYS A 1 109 ? -8.456 -8.984 -5.756 1.00 62.53 109 LYS A CA 1
ATOM 889 C C . LYS A 1 109 ? -8.725 -8.263 -4.431 1.00 62.53 109 LYS A C 1
ATOM 891 O O . LYS A 1 109 ? -7.790 -7.826 -3.755 1.00 62.53 109 LYS A O 1
ATOM 896 N N . LEU A 1 110 ? -9.994 -8.187 -4.027 1.00 66.69 110 LEU A N 1
ATOM 897 C CA . LEU A 1 110 ? -10.381 -7.709 -2.690 1.00 66.69 110 LEU A CA 1
ATOM 898 C C . LEU A 1 110 ? -9.597 -8.436 -1.580 1.00 66.69 110 LEU A C 1
ATOM 900 O O . LEU A 1 110 ? -9.082 -7.788 -0.677 1.00 66.69 110 LEU A O 1
ATOM 904 N N . ILE A 1 111 ? -9.359 -9.743 -1.742 1.00 69.81 111 ILE A N 1
ATOM 905 C CA . ILE A 1 111 ? -8.604 -10.584 -0.795 1.00 69.81 111 ILE A CA 1
ATOM 906 C C . ILE A 1 111 ? -7.182 -10.055 -0.546 1.00 69.81 111 ILE A C 1
ATOM 908 O O . ILE A 1 111 ? -6.705 -10.050 0.584 1.00 69.81 111 ILE A O 1
ATOM 912 N N . SER A 1 112 ? -6.473 -9.588 -1.579 1.00 76.94 112 SER A N 1
ATOM 913 C CA . SER A 1 112 ? -5.114 -9.051 -1.406 1.00 76.94 112 SER A CA 1
ATOM 914 C C . SER A 1 112 ? -5.117 -7.725 -0.642 1.00 76.94 112 SER A C 1
ATOM 916 O O . SER A 1 112 ? -4.209 -7.467 0.148 1.00 76.94 112 SER A O 1
ATOM 918 N N . VAL A 1 113 ? -6.147 -6.900 -0.846 1.00 83.56 113 VAL A N 1
ATOM 919 C CA . VAL A 1 113 ? -6.345 -5.651 -0.101 1.00 83.56 113 VAL A CA 1
ATOM 920 C C . VAL A 1 113 ? -6.721 -5.946 1.352 1.00 83.56 113 VAL A C 1
ATOM 922 O O . VAL A 1 113 ? -6.155 -5.343 2.260 1.00 83.56 113 VAL A O 1
ATOM 925 N N . GLU A 1 114 ? -7.611 -6.907 1.588 1.00 85.06 114 GLU A N 1
ATOM 926 C CA . GLU A 1 114 ? -8.015 -7.350 2.926 1.00 85.06 114 GLU A CA 1
ATOM 927 C C . GLU A 1 114 ? -6.845 -7.943 3.713 1.00 85.06 114 GLU A C 1
ATOM 929 O O . GLU A 1 114 ? -6.602 -7.516 4.841 1.00 85.06 114 GLU A O 1
ATOM 934 N N . ASN A 1 115 ? -6.056 -8.833 3.102 1.00 87.00 115 ASN A N 1
ATOM 935 C CA . ASN A 1 115 ? -4.845 -9.389 3.713 1.00 87.00 115 ASN A CA 1
ATOM 936 C C . ASN A 1 115 ? -3.864 -8.280 4.109 1.00 87.00 115 ASN A C 1
ATOM 938 O O . ASN A 1 115 ? -3.276 -8.314 5.189 1.00 87.00 115 ASN A O 1
ATOM 942 N N . LEU A 1 116 ? -3.702 -7.261 3.259 1.00 88.81 116 LEU A N 1
ATOM 943 C CA . LEU A 1 116 ? -2.845 -6.123 3.569 1.00 88.81 116 LEU A CA 1
ATOM 944 C C . LEU A 1 116 ? -3.379 -5.295 4.743 1.00 88.81 116 LEU A C 1
ATOM 946 O O . LEU A 1 116 ? -2.607 -4.894 5.617 1.00 88.81 116 LEU A O 1
ATOM 950 N N . LEU A 1 117 ? -4.687 -5.035 4.775 1.00 90.31 117 LEU A N 1
ATOM 951 C CA . LEU A 1 117 ? -5.339 -4.339 5.883 1.00 90.31 117 LEU A CA 1
ATOM 952 C C . LEU A 1 117 ? -5.216 -5.135 7.188 1.00 90.31 117 LEU A C 1
ATOM 954 O O . LEU A 1 117 ? -4.979 -4.547 8.246 1.00 90.31 117 LEU A O 1
ATOM 958 N N . GLU A 1 118 ? -5.344 -6.459 7.131 1.00 90.19 118 GLU A N 1
ATOM 959 C CA . GLU A 1 118 ? -5.182 -7.340 8.282 1.00 90.19 118 GLU A CA 1
ATOM 960 C C . GLU A 1 118 ? -3.743 -7.323 8.809 1.00 90.19 118 GLU A C 1
ATOM 962 O O . GLU A 1 118 ? -3.535 -7.073 10.000 1.00 90.19 118 GLU A O 1
ATOM 967 N N . GLU A 1 119 ? -2.748 -7.501 7.941 1.00 89.25 119 GLU A N 1
ATOM 968 C CA . GLU A 1 119 ? -1.335 -7.466 8.330 1.00 89.25 119 GLU A CA 1
ATOM 969 C C . GLU A 1 119 ? -0.920 -6.088 8.861 1.00 89.25 119 GLU A C 1
ATOM 971 O O . GLU A 1 119 ? -0.247 -5.992 9.890 1.00 89.25 119 GLU A O 1
ATOM 976 N N . ALA A 1 120 ? -1.396 -4.998 8.253 1.00 88.69 120 ALA A N 1
ATOM 977 C CA . ALA A 1 120 ? -1.183 -3.650 8.778 1.00 88.69 120 ALA A 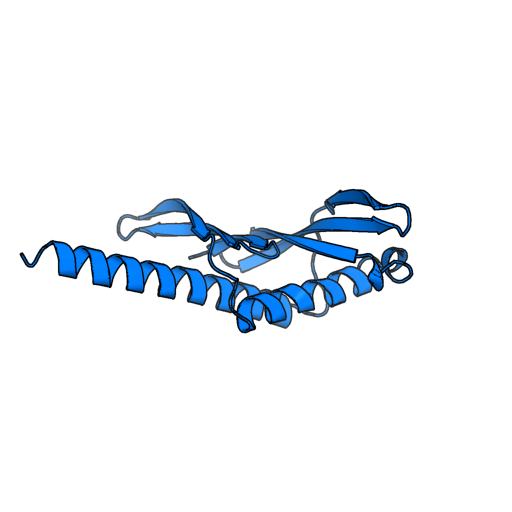CA 1
ATOM 978 C C . ALA A 1 120 ? -1.811 -3.475 10.174 1.00 88.69 120 ALA A C 1
ATOM 980 O O . ALA A 1 120 ? -1.186 -2.910 11.077 1.00 88.69 120 ALA A O 1
ATOM 981 N N . ASN A 1 121 ? -3.020 -4.001 10.390 1.00 89.81 121 ASN A N 1
ATOM 982 C CA . ASN A 1 121 ? -3.668 -3.990 11.701 1.00 89.81 121 ASN A CA 1
ATOM 983 C C . ASN A 1 121 ? -2.883 -4.812 12.735 1.00 89.81 121 ASN A C 1
ATOM 985 O O . ASN A 1 121 ? -2.711 -4.352 13.868 1.00 89.81 121 ASN A O 1
ATOM 989 N N . ARG A 1 122 ? -2.401 -6.007 12.370 1.00 88.31 122 ARG A N 1
ATOM 990 C CA . ARG A 1 122 ? -1.569 -6.867 13.230 1.00 88.31 122 ARG A CA 1
ATOM 991 C C . ARG A 1 122 ? -0.257 -6.178 13.588 1.00 88.31 122 ARG A C 1
ATOM 993 O O . ARG A 1 122 ? 0.095 -6.153 14.765 1.00 88.31 122 ARG A O 1
ATOM 1000 N N . TYR A 1 123 ? 0.403 -5.537 12.625 1.00 87.12 123 TYR A N 1
ATOM 1001 C CA . TYR A 1 123 ? 1.631 -4.774 12.852 1.00 87.12 123 TYR A CA 1
ATOM 1002 C C . TYR A 1 123 ? 1.412 -3.636 13.858 1.00 87.12 123 TYR A C 1
ATOM 1004 O O . TYR A 1 123 ? 2.146 -3.521 14.842 1.00 87.12 123 TYR A O 1
ATOM 1012 N N . VAL A 1 124 ? 0.361 -2.828 13.664 1.00 86.25 124 VAL A N 1
ATOM 1013 C CA . VAL A 1 124 ? 0.013 -1.739 14.592 1.00 86.25 124 VAL A CA 1
ATOM 1014 C C . VAL A 1 124 ? -0.300 -2.284 15.986 1.00 86.25 124 VAL A C 1
ATOM 1016 O O . VAL A 1 124 ? 0.223 -1.769 16.973 1.00 86.25 124 VAL A O 1
ATOM 1019 N N . LYS A 1 125 ? -1.121 -3.337 16.089 1.00 85.88 125 LYS A N 1
ATOM 1020 C CA . LYS A 1 125 ? -1.471 -3.958 17.376 1.00 85.88 125 LYS A CA 1
ATOM 1021 C C . LYS A 1 125 ? -0.246 -4.536 18.084 1.00 85.88 125 LYS A C 1
ATOM 1023 O O . LYS A 1 125 ? -0.075 -4.283 19.271 1.00 85.88 125 LYS A O 1
ATOM 1028 N N . GLY A 1 126 ? 0.610 -5.264 17.369 1.00 81.31 126 GLY A N 1
ATOM 1029 C CA . GLY A 1 126 ? 1.825 -5.871 17.912 1.00 81.31 126 GLY A CA 1
ATOM 1030 C C . GLY A 1 126 ? 2.809 -4.830 18.438 1.00 81.31 126 GLY A C 1
ATOM 1031 O O . GLY A 1 126 ? 3.295 -4.962 19.559 1.00 81.31 126 GLY A O 1
ATOM 1032 N N . LYS A 1 127 ? 3.038 -3.743 17.689 1.00 77.06 127 LYS A N 1
ATOM 1033 C CA . LYS A 1 127 ? 3.896 -2.642 18.150 1.00 77.06 127 LYS A CA 1
ATOM 1034 C C . LYS A 1 127 ? 3.301 -1.908 19.349 1.00 77.06 127 LYS A C 1
ATOM 1036 O O . LYS A 1 127 ? 4.026 -1.664 20.304 1.00 77.06 127 LYS A O 1
ATOM 1041 N N . ARG A 1 128 ? 1.990 -1.637 19.363 1.00 63.69 128 ARG A N 1
ATOM 1042 C CA . ARG A 1 128 ? 1.320 -1.058 20.545 1.00 63.69 128 ARG A CA 1
ATOM 1043 C C . ARG A 1 128 ? 1.411 -1.973 21.768 1.00 63.69 128 ARG A C 1
ATOM 1045 O O . ARG A 1 128 ? 1.667 -1.484 22.859 1.00 63.69 128 ARG A O 1
ATOM 1052 N N . ALA A 1 129 ? 1.234 -3.283 21.596 1.00 66.06 129 ALA A N 1
ATOM 1053 C CA . ALA A 1 129 ? 1.371 -4.249 22.684 1.00 66.06 129 ALA A CA 1
ATOM 1054 C C . ALA A 1 129 ? 2.801 -4.271 23.242 1.00 66.06 129 ALA A C 1
ATOM 1056 O O . ALA A 1 129 ? 2.972 -4.261 24.455 1.00 66.06 129 ALA A O 1
ATOM 1057 N N . GLN A 1 130 ? 3.818 -4.231 22.374 1.00 63.47 130 GLN A N 1
ATOM 1058 C CA . GLN A 1 130 ? 5.217 -4.107 22.790 1.00 63.47 130 GLN A CA 1
ATOM 1059 C C . GLN A 1 130 ? 5.468 -2.800 23.546 1.00 63.47 130 GLN A C 1
ATOM 1061 O O . GLN A 1 130 ? 5.997 -2.850 24.648 1.00 63.47 130 GLN A O 1
ATOM 1066 N N . THR A 1 131 ? 5.042 -1.648 23.020 1.00 60.62 131 THR A N 1
ATOM 1067 C CA . THR A 1 131 ? 5.187 -0.360 23.719 1.00 60.62 131 THR A CA 1
ATOM 1068 C C . THR A 1 131 ? 4.543 -0.398 25.105 1.00 60.62 131 THR A C 1
ATOM 1070 O O . THR A 1 131 ? 5.196 -0.049 26.082 1.00 60.62 131 THR A O 1
ATOM 1073 N N . ASN A 1 132 ? 3.319 -0.923 25.216 1.00 61.19 132 ASN A N 1
ATOM 1074 C CA . ASN A 1 132 ? 2.639 -1.062 26.503 1.00 61.19 132 ASN A CA 1
ATOM 1075 C C . ASN A 1 132 ? 3.385 -2.005 27.468 1.00 61.19 132 ASN A C 1
ATOM 1077 O O . ASN A 1 132 ? 3.390 -1.760 28.669 1.00 61.19 132 ASN A O 1
ATOM 1081 N N . LEU A 1 133 ? 4.009 -3.081 26.970 1.00 56.22 133 LEU A N 1
ATOM 1082 C CA . LEU A 1 133 ? 4.797 -4.006 27.795 1.00 56.22 133 LEU A CA 1
ATOM 1083 C C . LEU A 1 133 ? 6.025 -3.320 28.413 1.00 56.22 133 LEU A C 1
ATOM 1085 O O . LEU A 1 133 ? 6.341 -3.582 29.571 1.00 56.22 133 LEU A O 1
ATOM 1089 N N . PHE A 1 134 ? 6.688 -2.427 27.674 1.00 57.50 134 PHE A N 1
ATOM 1090 C CA . PHE A 1 134 ? 7.846 -1.682 28.179 1.00 57.50 134 PHE A CA 1
ATOM 1091 C C . PHE A 1 134 ? 7.448 -0.514 29.094 1.00 57.50 134 PHE A C 1
ATOM 1093 O O . PHE A 1 134 ? 8.071 -0.331 30.134 1.00 57.50 134 PHE A O 1
ATOM 1100 N N . GLU A 1 135 ? 6.357 0.201 28.800 1.00 57.53 135 GLU A N 1
ATOM 1101 C CA . GLU A 1 135 ? 5.852 1.273 29.678 1.00 57.53 135 GLU A CA 1
ATOM 1102 C C . GLU A 1 135 ? 5.385 0.759 31.050 1.00 57.53 135 GLU A C 1
ATOM 1104 O O . GLU A 1 135 ? 5.455 1.481 32.046 1.00 57.53 135 GLU A O 1
ATOM 1109 N N . VAL A 1 136 ? 4.884 -0.479 31.121 1.00 54.19 136 VAL A N 1
ATOM 1110 C CA . VAL A 1 136 ? 4.519 -1.121 32.395 1.00 54.19 136 VAL A CA 1
ATOM 1111 C C . VAL A 1 136 ? 5.765 -1.599 33.145 1.00 54.19 136 VAL A C 1
ATOM 1113 O O . VAL A 1 136 ? 5.790 -1.516 34.370 1.00 54.19 136 VAL A O 1
ATOM 1116 N N . ALA A 1 137 ? 6.802 -2.053 32.433 1.00 50.72 137 ALA A N 1
ATOM 1117 C CA . ALA A 1 137 ? 8.067 -2.464 33.037 1.00 50.72 137 ALA A CA 1
ATOM 1118 C C . ALA A 1 137 ? 8.838 -1.280 33.653 1.00 50.72 137 ALA A C 1
ATOM 1120 O O . ALA A 1 137 ? 9.339 -1.411 34.762 1.00 50.72 137 ALA A O 1
ATOM 1121 N N . GLU A 1 138 ? 8.862 -0.111 33.002 1.00 49.00 138 GLU A N 1
ATOM 1122 C CA . GLU A 1 138 ? 9.513 1.103 33.537 1.00 49.00 138 GLU A CA 1
ATOM 1123 C C . GLU A 1 138 ? 8.774 1.734 34.731 1.00 49.00 138 GLU A C 1
ATOM 1125 O O . GLU A 1 138 ? 9.352 2.529 35.465 1.00 49.00 138 GLU A O 1
ATOM 1130 N N . LYS A 1 139 ? 7.498 1.399 34.960 1.00 47.59 139 LYS A N 1
ATOM 1131 C CA . LYS A 1 139 ? 6.730 1.878 36.128 1.00 47.59 139 LYS A CA 1
ATOM 1132 C C . LYS A 1 139 ? 6.812 0.951 37.344 1.00 47.59 139 LYS A C 1
ATOM 1134 O O . LYS A 1 139 ? 6.147 1.222 38.343 1.00 47.59 139 LYS A O 1
ATOM 1139 N N . ALA A 1 140 ? 7.561 -0.145 37.244 1.00 46.50 140 ALA A N 1
ATOM 1140 C CA . ALA A 1 140 ? 7.718 -1.134 38.307 1.00 46.50 140 ALA A CA 1
ATOM 1141 C C . ALA A 1 140 ? 9.028 -0.985 39.111 1.00 46.50 140 ALA A C 1
ATOM 1143 O O . ALA A 1 140 ? 9.306 -1.853 39.939 1.00 46.50 140 ALA A O 1
ATOM 1144 N N . GLU A 1 141 ? 9.799 0.090 38.899 1.00 38.75 141 GLU A N 1
ATOM 1145 C CA . GLU A 1 141 ? 10.997 0.445 39.686 1.00 38.75 141 GLU A CA 1
ATOM 1146 C C . GLU A 1 141 ? 10.753 1.611 40.654 1.00 38.75 141 GLU A C 1
ATOM 1148 O O . GLU A 1 141 ? 10.147 2.629 40.245 1.00 38.75 141 GLU A O 1
#

Sequence (141 aa):
MLIKSLQLTADSVSISYAYEQSNGFVDQLTLKSKDLPSAELRNAFSALKDIFLIQFREFCDFSDNLWLFKVNFKYSELEFDKLSLTGSLTFETGRSISFSTSWWYPDEKLISVENLLEEANRYVKGKRAQTNLFEVAEKAE